Protein AF-A0A828U8A6-F1 (afdb_monomer)

Nearest PDB structures (foldseek):
  1p5u-assembly1_A  TM=6.025E-01  e=2.998E+00  Yersinia pestis
  1q19-assembly1_D  TM=4.767E-01  e=5.107E+00  Pectobacterium carotovorum
  9bct-assembly1_A  TM=3.817E-01  e=5.419E+00  Thermococcus kodakarensis

pLDDT: mean 85.13, std 5.17, range [67.25, 91.19]

Radius of gyration: 11.16 Å; Cα contacts (8 Å, |Δi|>4): 101; chains: 1; bounding box: 25×22×28 Å

Sequence (54 aa):
MTISDVKANNVKVNYETIMIAPLESQSVNVKSNNANNWHLTIIDDHGNYISDKI

Organism: NCBI:txid868141

Secondary structure (DSSP, 8-state):
-EEEEEEETTEE-BSSPEE--TT------B-----S-EEEEEE-TTS-EEEEE-

Structure (mmCIF, N/CA/C/O backbone):
data_AF-A0A828U8A6-F1
#
_entry.id   AF-A0A828U8A6-F1
#
loop_
_atom_site.group_PDB
_atom_site.id
_atom_site.type_symbol
_atom_site.label_atom_id
_atom_site.label_alt_id
_atom_site.label_comp_id
_atom_site.label_asym_id
_atom_site.label_entity_id
_atom_site.label_seq_id
_atom_site.pdbx_PDB_ins_code
_atom_site.Cartn_x
_atom_site.Cartn_y
_atom_site.Cartn_z
_atom_site.occupancy
_atom_site.B_iso_or_equiv
_atom_site.auth_seq_id
_atom_site.auth_comp_id
_atom_site.auth_asym_id
_atom_site.auth_atom_id
_atom_site.pdbx_PDB_model_num
ATOM 1 N N . MET A 1 1 ? 8.197 -4.667 -6.214 1.00 86.00 1 MET A N 1
ATOM 2 C CA . MET A 1 1 ? 7.257 -3.527 -6.263 1.00 86.00 1 MET A CA 1
ATOM 3 C C . MET A 1 1 ? 7.132 -2.924 -4.878 1.00 86.00 1 MET A C 1
ATOM 5 O O . MET A 1 1 ? 7.478 -3.575 -3.894 1.00 86.00 1 MET A O 1
ATOM 9 N N . THR A 1 2 ? 6.644 -1.698 -4.811 1.00 88.69 2 THR A N 1
ATOM 10 C CA . THR A 1 2 ? 6.672 -0.876 -3.609 1.00 88.69 2 THR A CA 1
ATOM 11 C C . THR A 1 2 ? 5.278 -0.348 -3.322 1.00 88.69 2 THR A C 1
ATOM 13 O O . THR A 1 2 ? 4.631 0.192 -4.207 1.00 88.69 2 THR A O 1
ATOM 16 N N . ILE A 1 3 ? 4.808 -0.451 -2.088 1.00 87.56 3 ILE A N 1
ATOM 17 C CA . ILE A 1 3 ? 3.565 0.177 -1.640 1.00 87.56 3 ILE A CA 1
ATOM 18 C C . ILE A 1 3 ? 3.950 1.411 -0.829 1.00 87.56 3 ILE A C 1
ATOM 20 O O . ILE A 1 3 ? 4.465 1.289 0.285 1.00 87.56 3 ILE A O 1
ATOM 24 N N . SER A 1 4 ? 3.724 2.601 -1.384 1.00 87.56 4 SER A N 1
ATOM 25 C CA . SER A 1 4 ? 4.100 3.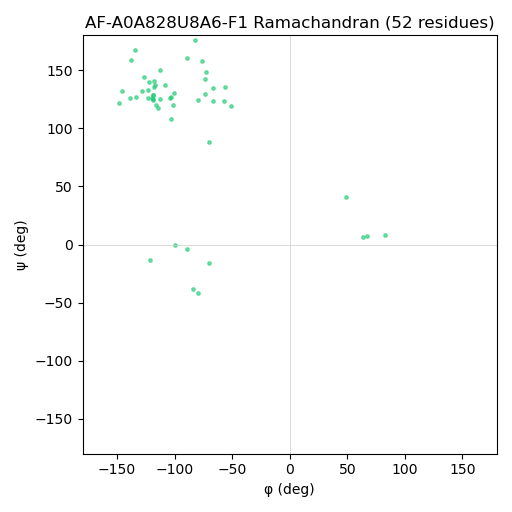868 -0.738 1.00 87.56 4 SER A CA 1
ATOM 26 C C . SER A 1 4 ? 3.042 4.354 0.253 1.00 87.56 4 SER A C 1
ATOM 28 O O . SER A 1 4 ? 3.362 4.871 1.331 1.00 87.56 4 SER A O 1
ATOM 30 N N . ASP A 1 5 ? 1.770 4.162 -0.095 1.00 90.44 5 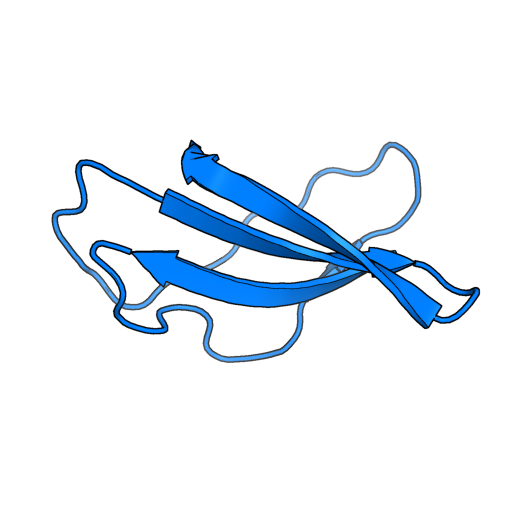ASP A N 1
ATOM 31 C CA . ASP A 1 5 ? 0.634 4.658 0.669 1.00 90.44 5 ASP A CA 1
ATOM 32 C C . ASP A 1 5 ? -0.479 3.618 0.748 1.00 90.44 5 ASP A C 1
ATOM 34 O O . ASP A 1 5 ? -0.993 3.133 -0.259 1.00 90.44 5 ASP A O 1
ATOM 38 N N . VAL A 1 6 ? -0.887 3.338 1.982 1.00 89.19 6 VAL A N 1
ATOM 39 C CA . VAL A 1 6 ? -2.094 2.593 2.321 1.00 89.19 6 VAL A CA 1
ATOM 40 C C . VAL A 1 6 ? -2.991 3.553 3.078 1.00 89.19 6 VAL A C 1
ATOM 42 O O . VAL A 1 6 ? -2.609 4.078 4.130 1.00 89.19 6 VAL A O 1
ATOM 45 N N . LYS A 1 7 ? -4.184 3.802 2.549 1.00 89.88 7 LYS A N 1
ATOM 46 C CA . LYS A 1 7 ? -5.181 4.664 3.174 1.00 89.88 7 LYS A CA 1
ATOM 47 C C . LYS A 1 7 ? -6.428 3.870 3.527 1.00 89.88 7 LYS A C 1
ATOM 49 O O . LYS A 1 7 ? -6.938 3.101 2.725 1.00 89.88 7 LYS A O 1
ATOM 54 N N . ALA A 1 8 ? -6.950 4.131 4.712 1.00 88.62 8 ALA A N 1
ATOM 55 C CA . ALA A 1 8 ? -8.217 3.616 5.205 1.00 88.62 8 ALA A CA 1
ATOM 56 C C . ALA A 1 8 ? -9.134 4.808 5.478 1.00 88.62 8 ALA A C 1
ATOM 58 O O . ALA A 1 8 ? -8.735 5.726 6.197 1.00 88.62 8 ALA A O 1
ATOM 59 N N . ASN A 1 9 ? -10.329 4.839 4.879 1.00 87.38 9 ASN A N 1
ATOM 60 C CA . ASN A 1 9 ? -11.224 6.008 4.944 1.00 87.38 9 ASN A CA 1
ATOM 61 C C . ASN A 1 9 ? -10.496 7.334 4.610 1.00 87.38 9 ASN A C 1
ATOM 63 O O . ASN A 1 9 ? -10.681 8.350 5.275 1.00 87.38 9 ASN A O 1
ATOM 67 N N . ASN A 1 10 ? -9.620 7.307 3.600 1.00 86.25 10 ASN A N 1
ATOM 68 C CA . ASN A 1 10 ? -8.784 8.437 3.174 1.00 86.25 10 ASN A CA 1
ATOM 69 C C . ASN A 1 10 ? -7.693 8.898 4.176 1.00 86.25 10 ASN A C 1
ATOM 71 O O . ASN A 1 10 ? -7.010 9.888 3.917 1.00 86.25 10 ASN A O 1
ATOM 75 N N . VAL A 1 11 ? -7.467 8.168 5.275 1.00 88.00 11 VAL A N 1
ATOM 76 C CA . VAL A 1 11 ? -6.395 8.418 6.259 1.00 88.00 11 VAL A CA 1
ATOM 77 C C . VAL A 1 11 ? -5.229 7.463 6.013 1.00 88.00 11 VAL A C 1
ATOM 79 O O . VAL A 1 11 ? -5.448 6.261 5.905 1.00 88.00 11 VAL A O 1
ATOM 82 N N . LYS A 1 12 ? -3.986 7.966 5.945 1.00 90.31 12 LYS A N 1
ATOM 83 C CA . LYS A 1 12 ? -2.783 7.124 5.789 1.00 90.31 12 LYS A CA 1
ATOM 84 C C . LYS A 1 12 ? -2.559 6.258 7.033 1.00 90.31 12 LYS A C 1
ATOM 86 O O . LYS A 1 12 ? -2.423 6.789 8.137 1.00 90.31 12 LYS A O 1
ATOM 91 N N . VAL A 1 13 ? -2.482 4.940 6.845 1.00 91.12 13 VAL A N 1
ATOM 92 C CA . VAL A 1 13 ? -2.394 3.956 7.938 1.00 91.12 13 VAL A CA 1
ATOM 93 C C . VAL A 1 13 ? -1.160 3.061 7.902 1.00 91.12 13 VAL A C 1
ATOM 95 O O . VAL A 1 13 ? -0.863 2.449 8.926 1.00 91.12 13 VAL A O 1
ATOM 98 N N . ASN A 1 14 ? -0.401 3.003 6.804 1.00 91.19 14 ASN A N 1
ATOM 99 C CA . ASN A 1 14 ? 0.917 2.364 6.828 1.00 91.19 14 ASN A CA 1
ATOM 100 C C . ASN A 1 14 ? 1.941 3.242 7.569 1.00 91.19 14 ASN A C 1
ATOM 102 O O . ASN A 1 14 ? 1.913 4.472 7.475 1.00 91.19 14 ASN A O 1
ATOM 106 N N . TYR A 1 15 ? 2.835 2.598 8.325 1.00 87.25 15 TYR A N 1
ATOM 107 C CA . TYR A 1 15 ? 3.926 3.263 9.048 1.00 87.25 15 TYR A CA 1
ATOM 108 C C . TYR A 1 15 ? 5.099 3.592 8.130 1.00 87.25 15 TYR A C 1
ATOM 110 O O . TYR A 1 15 ? 5.652 4.685 8.195 1.00 87.25 15 TYR A O 1
ATOM 118 N N . GLU A 1 16 ? 5.430 2.649 7.258 1.00 89.25 16 GLU A N 1
ATOM 119 C CA . GLU A 1 16 ? 6.559 2.715 6.344 1.00 89.25 16 GLU A CA 1
ATOM 120 C C . GLU A 1 16 ? 6.115 2.277 4.950 1.00 89.25 16 GLU A C 1
ATOM 122 O O . GLU A 1 16 ? 5.022 1.729 4.751 1.00 89.25 16 GLU A O 1
ATOM 127 N N . THR A 1 17 ? 6.973 2.548 3.979 1.00 89.12 17 THR A N 1
ATOM 128 C CA . THR A 1 17 ? 6.865 1.990 2.637 1.00 89.12 17 THR A CA 1
ATOM 129 C C . THR A 1 17 ? 7.091 0.479 2.700 1.00 89.12 17 THR A C 1
ATOM 131 O O . THR A 1 17 ? 8.034 0.026 3.344 1.00 89.12 17 THR A O 1
ATOM 134 N N . ILE A 1 18 ? 6.250 -0.305 2.026 1.00 90.50 18 ILE A N 1
ATOM 135 C CA . ILE A 1 18 ? 6.351 -1.771 2.027 1.00 90.50 18 ILE A CA 1
ATOM 136 C C . ILE A 1 18 ? 6.960 -2.223 0.700 1.00 90.50 18 ILE A C 1
ATOM 138 O O . ILE A 1 18 ? 6.453 -1.878 -0.364 1.00 90.50 18 ILE A O 1
ATOM 142 N N . MET A 1 19 ? 8.038 -3.001 0.754 1.00 90.62 19 MET A N 1
ATOM 143 C CA . MET A 1 19 ? 8.669 -3.608 -0.420 1.00 90.62 19 MET A CA 1
ATOM 144 C C . MET A 1 19 ? 8.244 -5.070 -0.511 1.00 90.62 19 MET A C 1
ATOM 146 O O . MET A 1 19 ? 8.549 -5.841 0.393 1.00 90.62 19 MET A O 1
ATOM 150 N N . ILE A 1 20 ? 7.595 -5.457 -1.608 1.00 87.88 20 ILE A N 1
ATOM 151 C CA . ILE A 1 20 ? 7.170 -6.840 -1.840 1.00 87.88 20 ILE A CA 1
ATOM 152 C C . ILE A 1 20 ? 7.756 -7.368 -3.151 1.00 87.88 20 ILE A C 1
ATOM 154 O O . ILE A 1 20 ? 7.761 -6.686 -4.189 1.00 87.88 20 ILE A O 1
ATOM 158 N N . ALA A 1 21 ? 8.310 -8.576 -3.088 1.00 87.38 21 ALA A N 1
ATOM 159 C CA . ALA A 1 21 ? 8.850 -9.263 -4.252 1.00 87.38 21 ALA A CA 1
ATOM 160 C C . ALA A 1 21 ? 7.712 -9.840 -5.123 1.00 87.38 21 ALA A C 1
ATOM 162 O O . ALA A 1 21 ? 6.593 -10.022 -4.637 1.00 87.38 21 ALA A O 1
ATOM 163 N N . PRO A 1 22 ? 7.957 -10.107 -6.419 1.00 86.00 22 PRO A N 1
ATOM 164 C CA . PRO A 1 22 ? 6.959 -10.733 -7.281 1.00 86.00 22 PRO A CA 1
ATOM 165 C C . PRO A 1 22 ? 6.470 -12.068 -6.705 1.00 86.00 22 PRO A C 1
ATOM 167 O O . PRO A 1 22 ? 7.284 -12.882 -6.286 1.00 86.00 22 PRO A O 1
ATOM 170 N N . LEU A 1 23 ? 5.150 -12.289 -6.732 1.00 86.75 23 LEU A N 1
ATOM 171 C CA . LEU A 1 23 ? 4.469 -13.502 -6.241 1.00 86.75 23 LEU A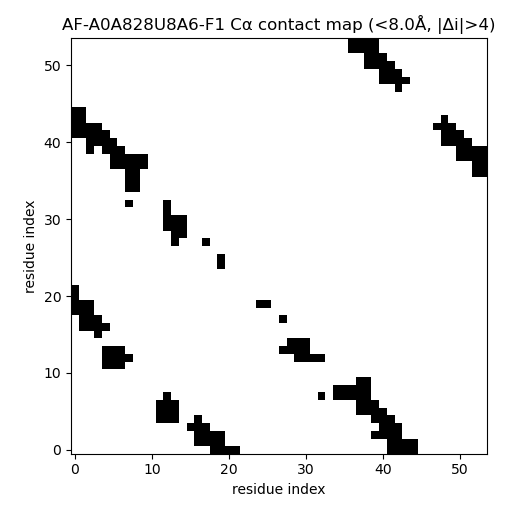 CA 1
ATOM 172 C C . LEU A 1 23 ? 4.593 -13.774 -4.730 1.00 86.75 23 LEU A C 1
ATOM 174 O O . LEU A 1 23 ? 4.113 -14.804 -4.263 1.00 86.75 23 LEU A O 1
ATOM 178 N N . GLU A 1 24 ? 5.169 -12.852 -3.963 1.00 90.75 24 GLU A N 1
ATOM 179 C CA . GLU A 1 24 ? 5.237 -12.952 -2.507 1.00 90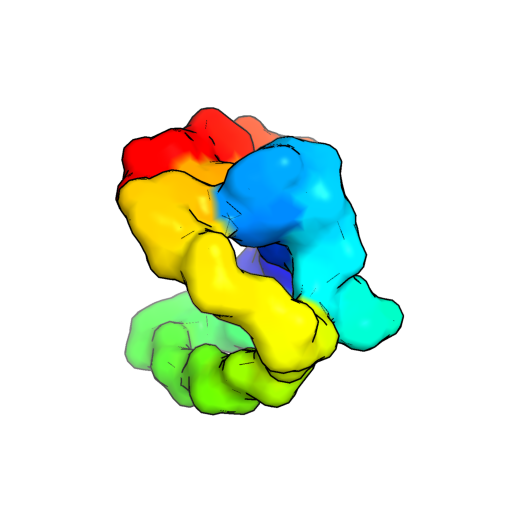.75 24 GLU A CA 1
ATOM 180 C C . GLU A 1 24 ? 4.017 -12.310 -1.838 1.00 90.75 24 GLU A C 1
ATOM 182 O O . GLU A 1 24 ? 3.310 -11.484 -2.418 1.00 90.75 24 GLU A O 1
ATOM 187 N N . SER A 1 25 ? 3.775 -12.690 -0.584 1.00 89.69 25 SER A N 1
ATOM 188 C CA . SER A 1 25 ? 2.758 -12.091 0.285 1.00 89.69 25 SER A CA 1
ATOM 189 C C . SER A 1 25 ? 3.411 -11.559 1.555 1.00 89.69 25 SER A C 1
ATOM 191 O O . SER A 1 25 ? 4.283 -12.209 2.126 1.00 89.69 25 SER A O 1
ATOM 193 N N . GLN A 1 26 ? 2.971 -10.393 2.030 1.00 86.25 26 GLN A N 1
ATOM 194 C CA . GLN A 1 26 ? 3.504 -9.784 3.246 1.00 86.25 26 GLN A CA 1
ATOM 195 C C . GLN A 1 26 ? 2.379 -9.286 4.150 1.00 86.25 26 GLN A C 1
ATOM 197 O O . GLN A 1 26 ? 1.536 -8.490 3.738 1.00 86.25 26 GLN A O 1
ATOM 202 N N . SER A 1 27 ? 2.401 -9.719 5.409 1.00 86.88 27 SER A N 1
ATOM 203 C CA . SER A 1 27 ? 1.542 -9.156 6.448 1.00 86.88 27 SER A CA 1
ATOM 204 C C . SER A 1 27 ? 2.047 -7.774 6.845 1.00 86.88 27 SER A C 1
ATOM 206 O O . SER A 1 27 ? 3.224 -7.604 7.166 1.00 86.88 27 SER A O 1
ATOM 208 N N . VAL A 1 28 ? 1.150 -6.791 6.849 1.00 82.00 28 VAL A N 1
ATOM 209 C CA . VAL A 1 28 ? 1.480 -5.399 7.163 1.00 82.00 28 VAL A CA 1
ATOM 210 C C . VAL A 1 28 ? 0.701 -4.939 8.384 1.00 82.00 28 VAL A C 1
ATOM 212 O O . VAL A 1 28 ? -0.519 -5.074 8.458 1.00 82.00 28 VAL A O 1
ATOM 215 N N . ASN A 1 29 ? 1.417 -4.378 9.353 1.00 84.19 29 ASN A N 1
ATOM 216 C CA . ASN A 1 29 ? 0.783 -3.727 10.488 1.00 84.19 29 ASN A CA 1
ATOM 217 C C . ASN A 1 29 ? 0.327 -2.333 10.061 1.00 84.19 29 ASN A C 1
ATOM 219 O O . ASN A 1 29 ? 1.122 -1.516 9.591 1.00 84.19 29 ASN A O 1
ATOM 223 N N . VAL A 1 30 ? -0.959 -2.061 10.242 1.00 85.44 30 VAL A N 1
ATOM 224 C CA . VAL A 1 30 ? -1.576 -0.767 9.954 1.00 85.44 30 VAL A CA 1
ATOM 225 C C . VAL A 1 30 ? -2.026 -0.114 11.251 1.00 85.44 30 VAL A C 1
ATOM 227 O O . VAL A 1 30 ? -2.370 -0.790 12.222 1.00 85.44 30 VAL A O 1
ATOM 230 N N . LYS A 1 31 ? -2.032 1.218 11.276 1.00 85.94 31 LYS A N 1
ATOM 231 C CA . LYS A 1 31 ? -2.641 1.975 12.373 1.00 85.94 31 LYS A CA 1
ATOM 232 C C . LYS A 1 31 ? -4.106 1.549 12.483 1.00 85.94 31 LYS A C 1
ATOM 234 O O . LYS A 1 31 ? -4.829 1.633 11.492 1.00 85.94 31 LYS A O 1
ATOM 239 N N . SER A 1 32 ? -4.512 1.071 13.663 1.00 70.75 32 SER A N 1
ATOM 240 C CA . SER A 1 32 ? -5.873 0.580 13.905 1.00 70.75 32 SER A CA 1
ATOM 241 C C . SER A 1 32 ? -6.902 1.612 13.447 1.00 70.75 32 SER A C 1
ATOM 243 O O . SER A 1 32 ? -6.908 2.750 13.92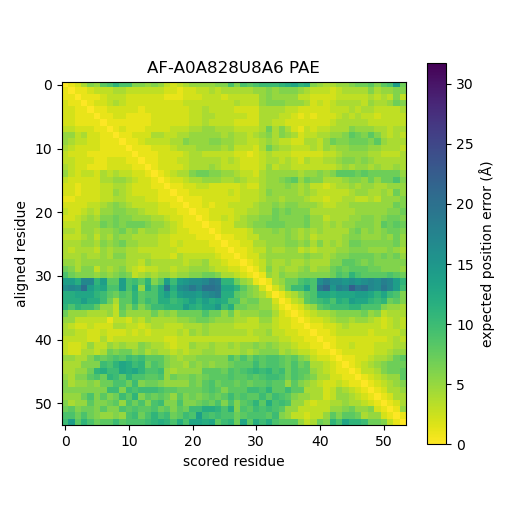0 1.00 70.75 32 SER A O 1
ATOM 245 N N . ASN A 1 33 ? -7.736 1.214 12.490 1.00 67.25 33 ASN A N 1
ATOM 246 C CA . ASN A 1 33 ? -8.793 2.034 11.927 1.00 67.25 33 ASN A CA 1
ATOM 247 C C . ASN A 1 33 ? -9.937 1.096 11.522 1.00 67.25 33 ASN A C 1
ATOM 249 O O . ASN A 1 33 ? -9.720 0.174 10.736 1.00 67.25 33 ASN A O 1
ATOM 253 N N . ASN A 1 34 ? -11.139 1.299 12.070 1.00 72.94 34 ASN A N 1
ATOM 254 C CA . ASN A 1 34 ? -12.340 0.572 11.643 1.00 72.94 34 ASN A CA 1
ATOM 255 C C . ASN A 1 34 ? -12.719 1.059 10.238 1.00 72.94 34 ASN A C 1
ATOM 257 O O . ASN A 1 34 ? -13.445 2.041 10.069 1.00 72.94 34 ASN A O 1
ATOM 261 N N . ALA A 1 35 ? -12.150 0.413 9.225 1.00 74.19 35 ALA A N 1
ATOM 262 C CA . ALA A 1 35 ? -12.216 0.857 7.846 1.00 74.19 35 ALA A CA 1
ATOM 263 C C . ALA A 1 35 ? -13.038 -0.101 6.991 1.00 74.19 35 ALA A C 1
ATOM 265 O O . ALA A 1 35 ? -12.734 -1.286 6.905 1.00 74.19 35 ALA A O 1
ATOM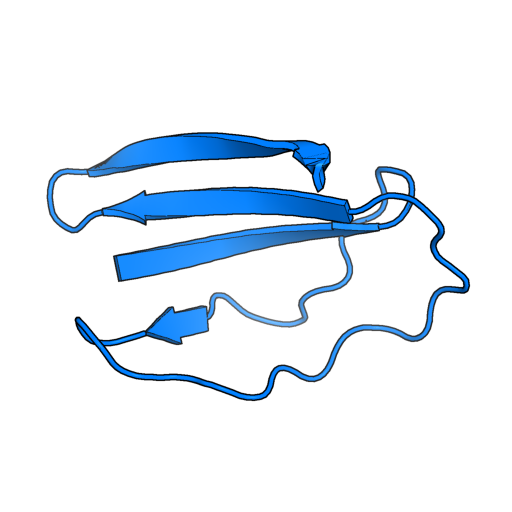 266 N N . ASN A 1 36 ? -14.042 0.452 6.313 1.00 81.19 36 ASN A N 1
ATOM 267 C CA . ASN A 1 36 ? -14.878 -0.278 5.357 1.00 81.19 36 ASN A CA 1
ATOM 268 C C . ASN A 1 36 ? -14.441 -0.029 3.904 1.00 81.19 36 ASN A C 1
ATOM 270 O O . ASN A 1 36 ? -15.094 -0.501 2.984 1.00 81.19 36 ASN A O 1
ATOM 274 N N . ASN A 1 37 ? -13.401 0.785 3.696 1.00 83.75 37 ASN A N 1
ATOM 275 C CA . ASN A 1 37 ? -12.857 1.128 2.385 1.00 83.75 37 ASN A CA 1
ATOM 276 C C . ASN A 1 37 ? -11.341 1.305 2.494 1.00 83.75 37 ASN A C 1
ATOM 278 O O . ASN A 1 37 ? -10.870 2.065 3.356 1.00 83.75 37 ASN A O 1
ATOM 282 N N . TRP A 1 38 ? -10.609 0.687 1.574 1.00 84.81 38 TRP A N 1
ATOM 283 C CA . TRP A 1 38 ? -9.160 0.766 1.476 1.00 84.81 38 TRP A CA 1
ATOM 284 C C . TRP A 1 38 ? -8.749 1.396 0.147 1.00 84.81 38 TRP A C 1
ATOM 286 O O . TRP A 1 38 ? -9.356 1.172 -0.892 1.00 84.81 38 TRP A O 1
ATOM 296 N N . HIS A 1 39 ? -7.718 2.229 0.189 1.00 87.31 39 HIS A N 1
ATOM 297 C CA . HIS A 1 39 ? -7.069 2.821 -0.975 1.00 87.31 39 HIS A CA 1
ATOM 298 C C . HIS A 1 39 ? -5.593 2.450 -0.925 1.00 87.31 39 HIS A C 1
ATOM 300 O O . HIS A 1 39 ? -4.923 2.720 0.076 1.00 87.31 39 HIS A O 1
ATOM 306 N N . LEU A 1 40 ? -5.091 1.861 -2.003 1.00 86.50 40 LEU A N 1
ATOM 307 C CA . LEU A 1 40 ? -3.705 1.428 -2.115 1.00 86.50 40 LEU A CA 1
ATOM 308 C C . LEU A 1 40 ? -3.018 2.174 -3.252 1.00 86.50 40 LEU A C 1
ATOM 310 O O . LEU A 1 40 ? -3.587 2.255 -4.334 1.00 86.50 40 LEU A O 1
ATOM 314 N N . THR A 1 41 ? -1.797 2.662 -3.027 1.00 86.06 41 THR A N 1
ATOM 315 C CA . THR A 1 41 ? -0.911 3.156 -4.090 1.00 86.06 41 THR A CA 1
ATOM 316 C C . THR A 1 41 ? 0.311 2.248 -4.195 1.00 86.06 41 THR A C 1
ATOM 318 O O . THR A 1 41 ? 1.102 2.147 -3.253 1.00 86.06 41 THR A O 1
ATOM 321 N N . ILE A 1 42 ? 0.466 1.602 -5.349 1.00 87.06 42 ILE A N 1
ATOM 322 C CA . ILE A 1 42 ? 1.580 0.711 -5.688 1.00 87.06 42 ILE A CA 1
ATOM 323 C C . ILE A 1 42 ? 2.460 1.416 -6.715 1.00 87.06 42 ILE A C 1
ATOM 325 O O . ILE A 1 42 ? 1.936 1.998 -7.657 1.00 87.06 42 ILE A O 1
ATOM 329 N N . ILE A 1 43 ? 3.775 1.336 -6.546 1.00 86.62 43 ILE A N 1
ATOM 330 C CA . ILE A 1 43 ? 4.802 1.838 -7.457 1.00 86.62 43 ILE A CA 1
ATOM 331 C C . ILE A 1 43 ? 5.650 0.641 -7.909 1.00 86.62 43 ILE A C 1
ATOM 333 O O . ILE A 1 43 ? 6.140 -0.127 -7.072 1.00 86.62 43 ILE A O 1
ATOM 337 N N . ASP A 1 44 ? 5.802 0.441 -9.215 1.00 80.31 44 ASP A N 1
ATOM 338 C CA . ASP A 1 44 ? 6.712 -0.572 -9.759 1.00 80.31 44 ASP A CA 1
ATOM 339 C C . ASP A 1 44 ? 8.168 -0.064 -9.828 1.00 80.31 44 ASP A C 1
ATOM 341 O O . ASP A 1 44 ? 8.485 1.069 -9.468 1.00 80.31 44 ASP A O 1
ATOM 345 N N . ASP A 1 45 ? 9.087 -0.930 -10.235 1.00 78.56 45 ASP A N 1
ATOM 346 C CA . ASP A 1 45 ? 10.515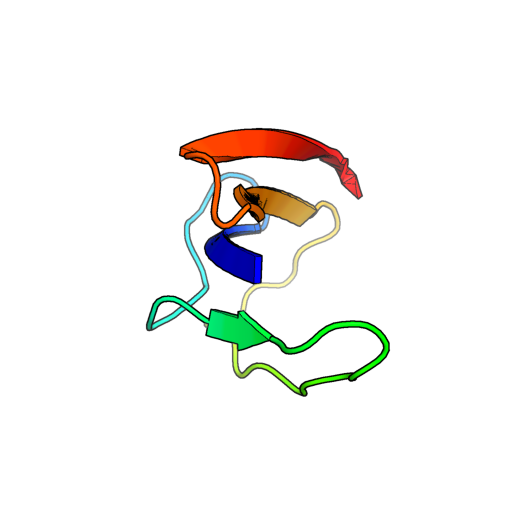 -0.625 -10.381 1.00 78.56 45 ASP A CA 1
ATOM 347 C C . ASP A 1 45 ? 10.837 0.327 -11.545 1.00 78.56 45 ASP A C 1
ATOM 349 O O . ASP A 1 45 ? 11.911 0.929 -11.569 1.00 78.56 45 ASP A O 1
ATOM 353 N N . HIS A 1 46 ? 9.896 0.519 -12.467 1.00 85.19 46 HIS A N 1
ATOM 354 C CA . HIS A 1 46 ? 9.976 1.489 -13.555 1.00 85.19 46 HIS A CA 1
ATOM 355 C C . HIS A 1 46 ? 9.415 2.870 -13.169 1.00 85.19 46 HIS A C 1
ATOM 357 O O . HIS A 1 46 ? 9.508 3.811 -13.958 1.00 85.19 46 HIS A O 1
ATOM 363 N N . GLY A 1 47 ? 8.868 3.014 -11.956 1.00 80.12 47 GLY A N 1
ATOM 364 C CA . GLY A 1 47 ? 8.283 4.254 -11.451 1.00 80.12 47 GLY A CA 1
ATOM 365 C C . GLY A 1 47 ? 6.839 4.496 -11.899 1.00 80.12 47 GLY A C 1
ATOM 366 O O . GLY A 1 47 ? 6.300 5.572 -11.632 1.00 80.12 47 GLY A O 1
ATOM 367 N N . ASN A 1 48 ? 6.192 3.520 -12.544 1.00 86.44 48 ASN A N 1
ATOM 368 C CA . ASN A 1 48 ? 4.756 3.588 -12.804 1.00 86.44 48 ASN A CA 1
ATOM 369 C C . ASN A 1 48 ? 4.001 3.371 -11.496 1.00 86.44 48 ASN A C 1
ATOM 371 O O . ASN A 1 48 ? 4.452 2.610 -10.638 1.00 86.44 48 ASN A O 1
ATOM 375 N N . TYR A 1 49 ? 2.831 3.997 -11.354 1.00 85.56 49 TYR A N 1
ATOM 376 C CA . TYR A 1 49 ? 1.981 3.778 -10.190 1.00 85.56 49 TYR A CA 1
ATOM 377 C C . TYR A 1 49 ? 0.557 3.381 -10.565 1.00 85.56 49 TYR A C 1
ATOM 379 O O . TYR A 1 49 ? -0.015 3.867 -11.540 1.00 85.56 49 TYR A O 1
ATOM 387 N N . ILE A 1 50 ? -0.016 2.504 -9.747 1.00 82.75 50 ILE A N 1
ATOM 388 C CA . ILE A 1 50 ? -1.427 2.128 -9.780 1.00 82.75 50 ILE A CA 1
ATOM 389 C C . ILE A 1 50 ? -2.010 2.524 -8.432 1.00 82.75 50 ILE A C 1
ATOM 391 O O . ILE A 1 50 ? -1.466 2.166 -7.385 1.00 82.75 50 ILE A O 1
ATOM 395 N N . SER A 1 51 ? -3.113 3.265 -8.458 1.00 81.81 51 SER A N 1
ATOM 396 C CA . SER A 1 51 ? -3.903 3.549 -7.265 1.00 81.81 51 SER A CA 1
ATOM 397 C C . SER A 1 51 ? -5.304 2.995 -7.439 1.00 81.81 51 SER A C 1
ATOM 399 O O . SER A 1 51 ? -5.964 3.365 -8.411 1.00 81.81 51 SER A O 1
ATOM 401 N N . ASP A 1 52 ? -5.760 2.157 -6.512 1.00 83.00 52 ASP A N 1
ATOM 402 C CA . ASP A 1 52 ? -7.088 1.548 -6.608 1.00 83.00 5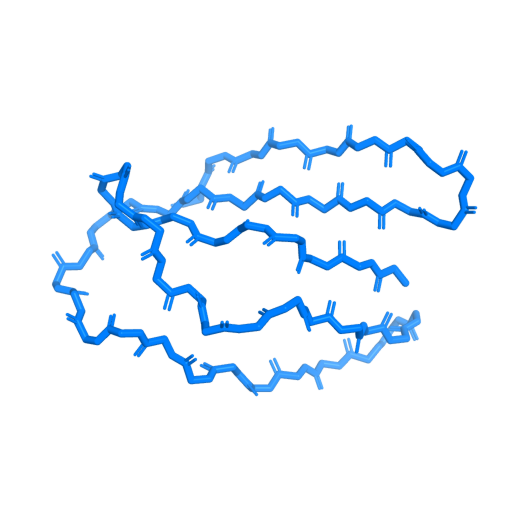2 ASP A CA 1
ATOM 403 C C . ASP A 1 52 ? -7.827 1.519 -5.266 1.00 83.00 52 ASP A C 1
ATOM 405 O O . ASP A 1 52 ? -7.219 1.630 -4.190 1.00 83.00 52 ASP A O 1
ATOM 409 N N . LYS A 1 53 ? -9.155 1.399 -5.355 1.00 80.56 53 LYS A N 1
ATOM 410 C CA . LYS A 1 53 ? -10.072 1.272 -4.229 1.00 80.56 53 LYS A CA 1
ATOM 411 C C . LYS A 1 53 ? -10.535 -0.163 -4.059 1.00 80.56 53 LYS A C 1
ATOM 413 O O . LYS A 1 53 ? -11.083 -0.753 -4.982 1.00 80.56 53 LYS A O 1
ATOM 418 N N . ILE A 1 54 ? -10.365 -0.668 -2.841 1.00 76.06 54 ILE A N 1
ATOM 419 C CA . ILE A 1 54 ? -10.660 -2.042 -2.437 1.00 76.06 54 ILE A CA 1
ATOM 420 C C . ILE A 1 54 ? -11.629 -2.045 -1.255 1.00 76.06 54 ILE A C 1
ATOM 422 O O . ILE A 1 54 ? -11.494 -1.170 -0.360 1.00 76.06 54 ILE A O 1
#

Solvent-accessible surface area (backbone atoms only — not comparable to full-atom values): 3378 Å² 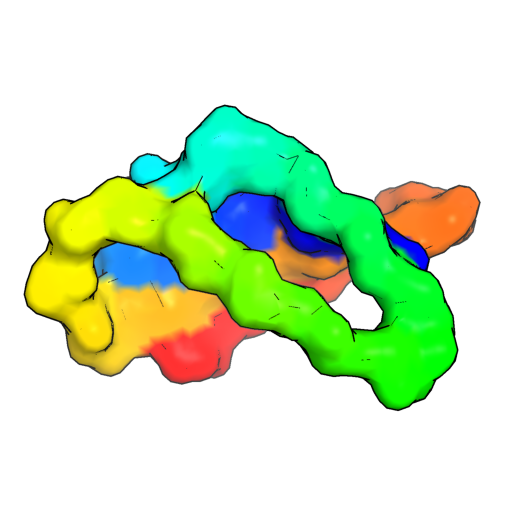total; per-residue (Å²): 71,34,35,71,46,39,22,42,77,85,40,80,28,51,85,64,69,44,79,46,60,88,96,61,85,79,92,78,80,56,58,91,66,100,57,94,41,38,36,42,34,38,32,46,93,86,69,52,72,53,76,53,81,90

InterPro domains:
  IPR013783 Immunoglobulin-like fold [G3DSA:2.60.40.10] (1-53)
  IPR016148 Pili assembly chaperone, C-terminal [PF02753] (1-49)
  IPR036316 Pili assembly chaperone, C-terminal domain superfamily [SSF49584] (1-51)

Mean predicted aligned error: 4.93 Å

Foldseek 3Di:
DKWQFKDFVNHTWAPGIDDDDPPDDDDGHTHDDPGPKMWTWDADPVRDIDIDID